Protein AF-A0A1J3HZ05-F1 (afdb_monomer)

Radius of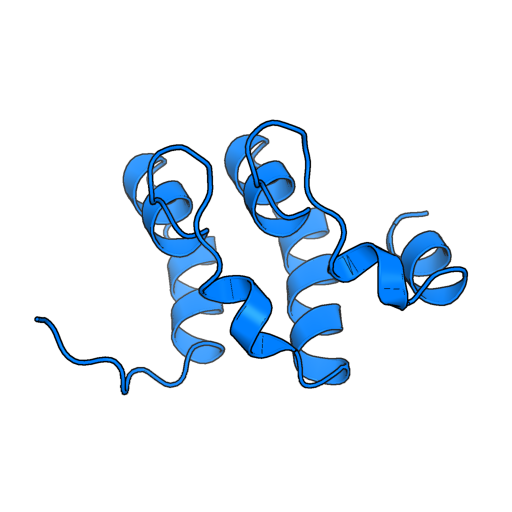 gyration: 12.39 Å; Cα contacts (8 Å, |Δi|>4): 84; chains: 1; bounding box: 26×35×29 Å

Mean predicted aligned error: 4.5 Å

Secondary structure (DSSP, 8-state):
-HHHHHHH-GGGGG---TT---HHHHHHHTT-HHHHHHHHHHHHHHT-GGGGG---TTS--HHHHHHHTT-HHHHHHHHHHS-S-----

InterPro domains:
  IPR002110 Ankyrin repeat [PF12796] (6-87)
  IPR036770 Ankyrin repeat-containing domain superfamily [G3DSA:1.25.40.20] (2-89)
  IPR036770 Ankyrin repeat-containing domain superfamily [SSF48403] (4-87)

Organism: Noccaea caerulescens (NCBI:txid107243)

Foldseek 3Di:
DLLVVCVVPVCLQCDADPQRDGQLLVCLLVVVVVSNVSSLVSCVVVVNLVQQCGATNVRDGSLNSCVVVVVVVSNVSNPVSPPPPPDDD

Nearest PDB structures (foldseek):
  4ot9-assembly1_A  TM=9.332E-01  e=1.113E-02  Homo sapiens
  6h46-assembly1_B  TM=4.657E-01  e=1.503E-02  Homo sapiens
  8ffn-assembly1_D  TM=8.254E-01  e=1.009E+00  Oryctolagus cuniculus
  6l9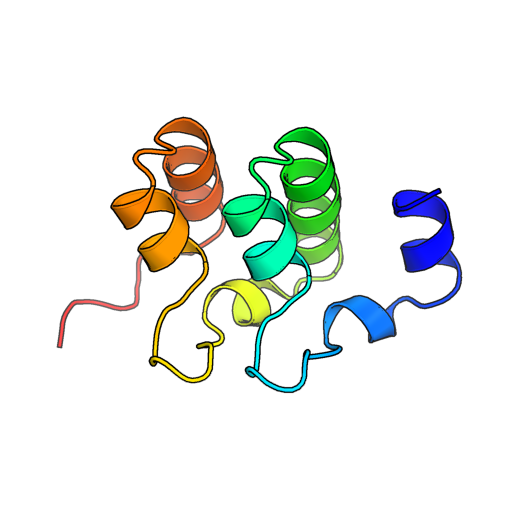3-assembly4_D  TM=7.072E-01  e=5.877E-01  Homo sapiens
  5cbo-assembly1_A  TM=4.430E-01  e=7.171E-02  synthetic construct

Sequence (89 aa):
LLSEFLLACPSSIQDLTIRCETAVHVAVKSRQFEAFKILLGWIERAKREEILNWKDEDGNTVFHIAASMNQTEVMKLLGKSVNVNAQSS

Structure (mmCIF, N/CA/C/O backbone):
data_AF-A0A1J3HZ05-F1
#
_entry.id   AF-A0A1J3HZ05-F1
#
loop_
_atom_site.group_PDB
_atom_site.id
_atom_site.type_symbol
_atom_site.label_atom_id
_atom_site.label_alt_id
_atom_site.label_comp_id
_atom_site.label_asym_id
_atom_site.label_entity_id
_atom_site.label_seq_id
_atom_site.pdbx_PDB_ins_code
_atom_site.Cartn_x
_atom_site.Cartn_y
_atom_site.Cartn_z
_atom_site.occupancy
_atom_site.B_iso_or_equiv
_atom_site.auth_seq_id
_atom_site.auth_comp_id
_atom_site.auth_asym_id
_atom_site.auth_atom_id
_atom_site.pdbx_PDB_model_num
ATOM 1 N N . LEU A 1 1 ? -0.720 -16.550 -8.173 1.00 88.12 1 LEU A N 1
ATOM 2 C CA . LEU A 1 1 ? -0.581 -15.485 -9.191 1.00 88.12 1 LEU A CA 1
ATOM 3 C C . LEU A 1 1 ? -0.052 -14.155 -8.645 1.00 88.12 1 LEU A C 1
ATOM 5 O O . LEU A 1 1 ? 1.082 -13.841 -8.958 1.00 88.12 1 LEU A O 1
ATOM 9 N N . LEU A 1 2 ? -0.785 -13.368 -7.836 1.00 93.19 2 LEU A N 1
ATOM 10 C CA . LEU A 1 2 ? -0.274 -12.053 -7.376 1.00 93.19 2 LEU A CA 1
ATOM 11 C C . LEU A 1 2 ? 1.034 -12.158 -6.567 1.00 93.19 2 LEU A C 1
ATOM 13 O O . LEU A 1 2 ? 1.978 -11.415 -6.810 1.00 93.19 2 LEU A O 1
ATOM 17 N N . SER A 1 3 ? 1.112 -13.110 -5.635 1.00 92.19 3 SER A N 1
ATOM 18 C CA . SER A 1 3 ? 2.335 -13.380 -4.867 1.00 92.19 3 SER A CA 1
ATOM 19 C C . SER A 1 3 ? 3.503 -13.825 -5.753 1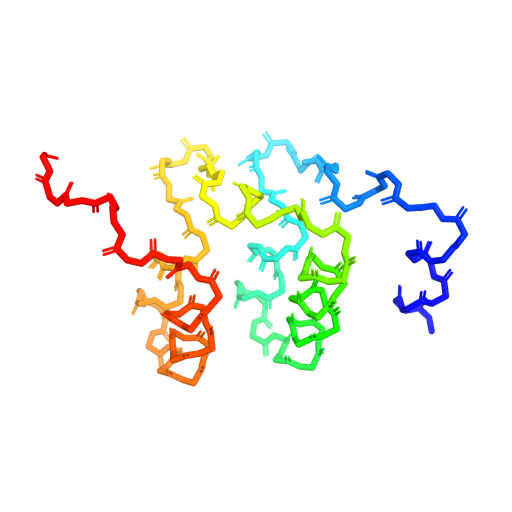.00 92.19 3 SER A C 1
ATOM 21 O O . SER A 1 3 ? 4.617 -13.350 -5.571 1.00 92.19 3 SER A O 1
ATOM 23 N N . GLU A 1 4 ? 3.246 -14.703 -6.725 1.00 94.31 4 GLU A N 1
ATOM 24 C CA . GLU A 1 4 ? 4.242 -15.178 -7.698 1.00 94.31 4 GLU A CA 1
ATOM 25 C C . GLU A 1 4 ? 4.755 -14.037 -8.581 1.00 94.31 4 GLU A C 1
ATOM 27 O O . GLU A 1 4 ? 5.955 -13.941 -8.817 1.00 94.31 4 GLU A O 1
ATOM 32 N N . PHE A 1 5 ? 3.872 -13.133 -9.012 1.00 93.88 5 PHE A N 1
ATOM 33 C CA . PHE A 1 5 ? 4.250 -11.953 -9.785 1.00 93.88 5 PHE A CA 1
ATOM 34 C C . PHE A 1 5 ? 5.188 -11.033 -8.995 1.00 93.88 5 PHE A C 1
ATOM 36 O O . PHE A 1 5 ? 6.235 -10.644 -9.506 1.00 93.88 5 PHE A O 1
ATOM 43 N N . LEU A 1 6 ? 4.870 -10.751 -7.728 1.00 93.62 6 LEU A N 1
ATOM 44 C CA . LEU A 1 6 ? 5.728 -9.936 -6.860 1.00 93.62 6 LEU A CA 1
ATOM 45 C C . LEU A 1 6 ? 7.080 -10.608 -6.574 1.00 93.62 6 LEU A C 1
ATOM 47 O O . LEU A 1 6 ? 8.079 -9.922 -6.392 1.00 93.62 6 LEU A O 1
ATOM 51 N N . LEU A 1 7 ? 7.132 -11.943 -6.544 1.00 94.19 7 LEU A N 1
ATOM 52 C CA . LEU A 1 7 ? 8.395 -12.680 -6.435 1.00 94.19 7 LEU A CA 1
ATOM 53 C C . LEU A 1 7 ? 9.227 -12.587 -7.719 1.00 94.19 7 LEU A C 1
ATOM 55 O O . LEU A 1 7 ? 10.444 -12.449 -7.638 1.00 94.19 7 LEU A O 1
ATOM 59 N N . ALA A 1 8 ? 8.583 -12.646 -8.884 1.00 97.19 8 ALA A N 1
ATOM 60 C CA . ALA A 1 8 ? 9.253 -12.516 -10.173 1.00 97.19 8 ALA A CA 1
ATOM 61 C C . ALA A 1 8 ? 9.737 -11.079 -10.442 1.00 97.19 8 ALA A C 1
ATOM 63 O O . ALA A 1 8 ? 10.793 -10.893 -11.043 1.00 97.19 8 ALA A O 1
ATOM 64 N N . CYS A 1 9 ? 8.993 -10.067 -9.983 1.00 96.12 9 CYS A N 1
ATOM 65 C CA . CYS A 1 9 ? 9.342 -8.654 -10.129 1.00 96.12 9 CYS A CA 1
ATOM 66 C C . CYS A 1 9 ? 9.084 -7.855 -8.833 1.00 96.12 9 CYS A C 1
ATOM 68 O O . CYS A 1 9 ? 8.094 -7.128 -8.733 1.00 96.12 9 CYS A O 1
ATOM 70 N N . PRO A 1 10 ? 9.992 -7.931 -7.843 1.00 94.19 10 PRO A N 1
ATOM 71 C CA . PRO A 1 10 ? 9.941 -7.167 -6.593 1.00 94.19 10 PRO A CA 1
ATOM 72 C C . PRO A 1 10 ? 9.694 -5.665 -6.734 1.00 94.19 10 PRO A C 1
ATOM 74 O O . PRO A 1 10 ? 8.978 -5.065 -5.935 1.00 94.19 10 PRO A O 1
ATOM 77 N N . SER A 1 11 ? 10.310 -5.038 -7.738 1.00 94.62 11 SER A N 1
ATOM 78 C CA . SER A 1 11 ? 10.229 -3.593 -7.952 1.00 94.62 11 SER A CA 1
ATOM 79 C C . SER A 1 11 ? 8.840 -3.134 -8.376 1.00 94.62 11 SER A C 1
ATOM 81 O O . SER A 1 11 ? 8.501 -1.989 -8.098 1.00 94.62 11 SER A O 1
ATOM 83 N N . SER A 1 12 ? 8.024 -4.023 -8.956 1.00 95.19 12 SER A N 1
ATOM 84 C CA . SER A 1 12 ? 6.678 -3.690 -9.442 1.00 95.19 12 SER A CA 1
ATOM 85 C C . SER A 1 12 ? 5.732 -3.171 -8.356 1.00 95.19 12 SER A C 1
ATOM 87 O O . SER A 1 12 ? 4.750 -2.501 -8.656 1.00 95.19 12 SER A O 1
ATOM 89 N N . ILE A 1 13 ? 6.036 -3.410 -7.074 1.00 95.81 13 ILE A N 1
ATOM 90 C CA . ILE A 1 13 ? 5.271 -2.841 -5.955 1.00 95.81 13 ILE A CA 1
ATOM 91 C C . ILE A 1 13 ? 5.309 -1.300 -5.921 1.00 95.81 13 ILE A C 1
ATOM 93 O O . ILE A 1 13 ? 4.442 -0.684 -5.304 1.00 95.81 13 ILE A O 1
ATOM 97 N N . GLN A 1 14 ? 6.308 -0.691 -6.569 1.00 96.56 14 GLN A N 1
ATOM 98 C CA . GLN A 1 14 ? 6.483 0.759 -6.702 1.00 96.56 14 GLN A CA 1
ATOM 99 C C . GLN A 1 14 ? 5.881 1.314 -8.003 1.00 96.56 14 GLN A C 1
ATOM 101 O O . GLN A 1 14 ? 5.886 2.529 -8.189 1.00 96.56 14 GLN A O 1
ATOM 106 N N . ASP A 1 15 ? 5.374 0.462 -8.899 1.00 97.75 15 ASP A N 1
ATOM 107 C CA . ASP A 1 15 ? 4.779 0.925 -10.149 1.00 97.75 15 ASP A CA 1
ATOM 108 C C . ASP A 1 15 ? 3.464 1.658 -9.873 1.00 97.75 15 ASP A C 1
ATOM 110 O O . ASP A 1 15 ? 2.659 1.268 -9.018 1.00 97.75 15 ASP A O 1
ATOM 114 N N . LEU A 1 16 ? 3.251 2.730 -10.633 1.00 98.38 16 LEU A N 1
ATOM 115 C CA . LEU A 1 16 ? 2.078 3.583 -10.533 1.00 98.38 16 LEU A CA 1
ATOM 116 C C . LEU A 1 16 ? 1.245 3.498 -11.803 1.00 98.38 16 LEU A C 1
ATOM 118 O O . LEU A 1 16 ? 1.769 3.397 -12.914 1.00 98.38 16 LEU A O 1
ATOM 122 N N . THR A 1 17 ? -0.071 3.590 -11.643 1.00 98.38 17 THR A N 1
ATOM 123 C CA . THR A 1 17 ? -0.962 3.849 -12.778 1.00 98.38 17 THR A CA 1
ATOM 124 C C . THR A 1 17 ? -0.782 5.286 -13.283 1.00 98.38 17 THR A C 1
ATOM 126 O O . THR A 1 17 ? -0.146 6.120 -12.638 1.00 98.38 17 THR A O 1
ATOM 129 N N . ILE A 1 18 ? -1.418 5.621 -14.411 1.00 98.06 18 ILE A N 1
ATOM 130 C CA . ILE A 1 18 ? -1.463 7.002 -14.927 1.00 98.06 18 ILE A CA 1
ATOM 131 C C . ILE A 1 18 ? -2.125 8.005 -13.963 1.00 98.06 18 ILE A C 1
ATOM 133 O O . ILE A 1 18 ? -1.938 9.201 -14.135 1.00 98.06 18 ILE A O 1
ATOM 137 N N . ARG A 1 19 ? -2.868 7.517 -12.958 1.00 98.19 19 ARG A N 1
ATOM 138 C CA . ARG A 1 19 ? -3.504 8.315 -11.895 1.00 98.19 19 ARG A CA 1
ATOM 139 C C . ARG A 1 19 ? -2.670 8.361 -10.611 1.00 98.19 19 ARG A C 1
ATOM 141 O O . ARG A 1 19 ? -3.199 8.613 -9.531 1.00 98.19 19 ARG A O 1
ATOM 148 N N . CYS A 1 20 ? -1.383 8.021 -10.701 1.00 98.25 20 CYS A N 1
ATOM 149 C CA . CYS A 1 20 ? -0.463 7.913 -9.566 1.00 98.25 20 CYS A CA 1
ATOM 150 C C . CYS A 1 20 ? -0.904 6.897 -8.490 1.00 98.25 20 CYS A C 1
ATOM 152 O O . CYS A 1 20 ? -0.504 6.990 -7.333 1.00 98.25 20 CYS A O 1
ATOM 154 N N . GLU A 1 21 ? -1.723 5.904 -8.848 1.00 98.62 21 GLU A N 1
ATOM 155 C CA . GLU A 1 21 ? -2.204 4.901 -7.895 1.00 98.62 21 GLU A CA 1
ATOM 156 C C . GLU A 1 21 ? -1.197 3.763 -7.745 1.00 98.62 21 GLU A C 1
ATOM 158 O O . GLU A 1 21 ? -0.778 3.165 -8.737 1.00 98.62 21 GLU A O 1
ATOM 163 N N . THR A 1 22 ? -0.882 3.389 -6.505 1.00 98.56 22 THR A N 1
ATOM 164 C CA . THR A 1 22 ? -0.165 2.133 -6.231 1.00 98.56 22 THR A CA 1
ATOM 165 C C . THR A 1 22 ? -1.101 0.934 -6.386 1.00 98.56 22 THR A C 1
ATOM 167 O O . THR A 1 22 ? -2.327 1.059 -6.286 1.00 98.56 22 THR A O 1
ATOM 170 N N . ALA A 1 23 ? -0.540 -0.272 -6.506 1.00 98.25 23 ALA A N 1
ATOM 171 C CA . ALA A 1 23 ? -1.327 -1.509 -6.485 1.00 98.25 23 ALA A CA 1
ATOM 172 C C . ALA A 1 23 ? -2.235 -1.628 -5.238 1.00 98.25 23 ALA A C 1
ATOM 174 O O . ALA A 1 23 ? -3.316 -2.216 -5.310 1.00 98.25 23 ALA A O 1
ATOM 175 N N . VAL A 1 24 ? -1.838 -1.032 -4.104 1.00 98.38 24 VAL A N 1
ATOM 176 C CA . VAL A 1 24 ? -2.643 -1.022 -2.871 1.00 98.38 24 VAL A CA 1
ATOM 177 C C . VAL A 1 24 ? -3.875 -0.122 -3.013 1.00 98.38 24 VAL A C 1
ATOM 179 O O . VAL A 1 24 ? -4.966 -0.535 -2.620 1.00 98.38 24 VAL A O 1
ATOM 182 N N . HIS A 1 25 ? -3.739 1.061 -3.631 1.00 98.69 25 HIS A N 1
ATOM 183 C CA . HIS A 1 25 ? -4.880 1.933 -3.950 1.00 98.69 25 HIS A CA 1
ATOM 184 C C . HIS A 1 25 ? -5.897 1.176 -4.813 1.00 98.69 25 HIS A C 1
ATOM 186 O O . HIS A 1 25 ? -7.084 1.140 -4.485 1.00 98.69 25 HIS A O 1
ATOM 192 N N . VAL A 1 26 ? -5.420 0.502 -5.867 1.00 98.56 26 VAL A N 1
ATOM 193 C CA . VAL A 1 26 ? -6.261 -0.277 -6.791 1.00 98.56 26 VAL A CA 1
ATOM 194 C C . VAL A 1 26 ? -6.982 -1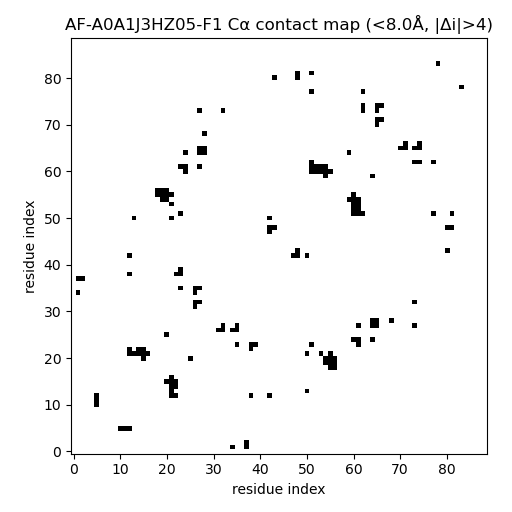.417 -6.070 1.00 98.56 26 VAL A C 1
ATOM 196 O O . VAL A 1 26 ? -8.187 -1.596 -6.265 1.00 98.56 26 VAL A O 1
ATOM 199 N N . ALA A 1 27 ? -6.290 -2.167 -5.207 1.00 98.56 27 ALA A N 1
ATOM 200 C CA . ALA A 1 27 ? -6.897 -3.256 -4.442 1.00 98.56 27 ALA A CA 1
ATOM 201 C C . ALA A 1 27 ? -8.021 -2.757 -3.518 1.00 98.56 27 ALA A C 1
ATOM 203 O O . ALA A 1 27 ? -9.100 -3.355 -3.487 1.00 98.56 27 ALA A O 1
ATOM 204 N N . VAL A 1 28 ? -7.808 -1.636 -2.818 1.00 98.62 28 VAL A N 1
ATOM 205 C CA . VAL A 1 28 ? -8.816 -1.039 -1.928 1.00 98.62 28 VAL A CA 1
ATOM 206 C C . VAL A 1 28 ? -9.989 -0.460 -2.724 1.00 98.62 28 VAL A C 1
ATOM 208 O O . VAL A 1 28 ? -11.134 -0.790 -2.406 1.00 98.62 28 VAL A O 1
ATOM 211 N N . LYS A 1 29 ? -9.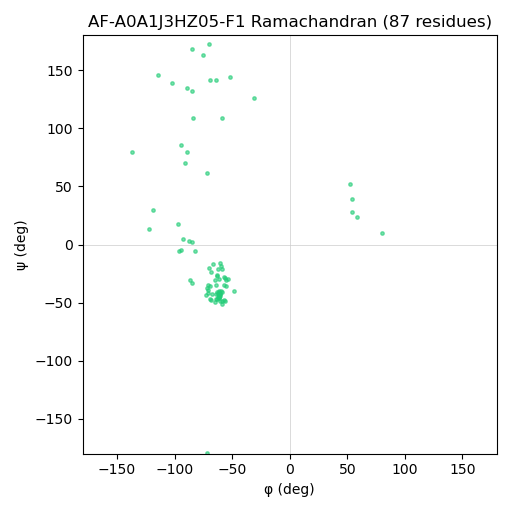742 0.311 -3.796 1.00 98.38 29 LYS A N 1
ATOM 212 C CA . LYS A 1 29 ? -10.795 0.835 -4.696 1.00 98.38 29 LYS A CA 1
ATOM 213 C C . LYS A 1 29 ? -11.640 -0.291 -5.302 1.00 98.38 29 LYS A C 1
ATOM 215 O O . LYS A 1 29 ? -12.851 -0.151 -5.443 1.00 98.38 29 LYS A O 1
ATOM 220 N N . SER A 1 30 ? -11.026 -1.440 -5.578 1.00 98.12 30 SER A N 1
ATOM 221 C CA . SER A 1 30 ? -11.706 -2.621 -6.129 1.00 98.12 30 SER A CA 1
ATOM 222 C C . SER A 1 30 ? -12.360 -3.519 -5.070 1.00 98.12 30 SER A C 1
ATOM 224 O O . SER A 1 30 ? -12.891 -4.570 -5.419 1.00 98.12 30 SER A O 1
ATOM 226 N N . ARG A 1 31 ? -12.313 -3.151 -3.778 1.00 97.88 31 ARG A N 1
ATOM 227 C CA . ARG A 1 31 ? -12.784 -3.964 -2.634 1.00 97.88 31 ARG A CA 1
ATOM 228 C C . ARG A 1 31 ? -12.169 -5.375 -2.575 1.00 97.88 31 ARG A C 1
ATOM 230 O O . ARG A 1 31 ? -12.764 -6.295 -2.018 1.00 97.88 31 ARG A O 1
ATOM 237 N N . GLN A 1 32 ? -10.959 -5.547 -3.106 1.00 98.31 32 GLN A N 1
ATOM 238 C CA . GLN A 1 32 ? -10.254 -6.829 -3.139 1.00 98.31 32 GLN A CA 1
ATOM 239 C C . GLN A 1 32 ? -9.404 -7.021 -1.881 1.00 98.31 32 GLN A C 1
ATOM 241 O O . GLN A 1 32 ? -8.186 -6.833 -1.887 1.00 98.31 32 GLN A O 1
ATOM 246 N N . PHE A 1 33 ? -10.057 -7.411 -0.786 1.00 97.75 33 PHE A N 1
ATOM 247 C CA . PHE A 1 33 ? -9.434 -7.483 0.539 1.00 97.75 33 PHE A CA 1
ATOM 248 C C . PHE A 1 33 ? -8.251 -8.464 0.629 1.00 97.75 33 PHE A C 1
ATOM 250 O O . PHE A 1 33 ? -7.225 -8.139 1.224 1.00 97.75 33 PHE A O 1
ATOM 257 N N . GLU A 1 34 ? -8.338 -9.641 0.002 1.00 98.06 34 GLU A N 1
ATOM 258 C CA . GLU A 1 34 ? -7.217 -10.595 0.019 1.00 98.06 34 GLU A CA 1
ATOM 259 C C . GLU A 1 34 ? -6.021 -10.105 -0.808 1.00 98.06 34 GLU A C 1
ATOM 261 O O . GLU A 1 34 ? -4.875 -10.268 -0.390 1.00 98.06 34 GLU A O 1
ATOM 266 N N . ALA A 1 35 ? -6.261 -9.424 -1.935 1.00 98.25 35 ALA A N 1
ATOM 267 C CA . ALA A 1 35 ? -5.185 -8.789 -2.697 1.00 98.25 35 ALA A CA 1
ATOM 268 C C . ALA A 1 35 ? -4.509 -7.681 -1.874 1.00 98.25 35 ALA A C 1
ATOM 270 O O . ALA A 1 35 ? -3.281 -7.618 -1.823 1.00 98.25 35 ALA A O 1
ATOM 271 N N . PHE A 1 36 ? -5.300 -6.867 -1.168 1.00 98.50 36 PHE A N 1
ATOM 272 C CA . PHE A 1 36 ? -4.795 -5.866 -0.231 1.00 98.50 36 PHE A CA 1
ATOM 273 C C . PHE A 1 36 ? -3.887 -6.489 0.840 1.00 98.50 36 PHE A C 1
ATOM 275 O O . PHE A 1 36 ? -2.770 -6.015 1.027 1.00 98.50 36 PHE A O 1
ATOM 282 N N . LYS A 1 37 ? -4.308 -7.579 1.496 1.00 98.06 37 LYS A N 1
ATOM 283 C CA . LYS A 1 37 ? -3.491 -8.261 2.516 1.00 98.06 37 LYS A CA 1
ATOM 284 C C . LYS A 1 37 ? -2.175 -8.798 1.957 1.00 98.06 37 LYS A C 1
ATOM 286 O O . LYS A 1 37 ? -1.142 -8.668 2.611 1.00 98.06 37 LYS A O 1
ATOM 291 N N . ILE A 1 38 ? -2.201 -9.386 0.758 1.00 97.94 38 ILE A N 1
ATOM 292 C CA . ILE A 1 38 ? -0.986 -9.874 0.089 1.00 97.94 38 ILE A CA 1
ATOM 293 C C . ILE A 1 38 ? -0.016 -8.716 -0.148 1.00 97.94 38 ILE A C 1
ATOM 295 O O . ILE A 1 38 ? 1.160 -8.841 0.193 1.00 97.94 38 ILE A O 1
ATOM 299 N N . LEU A 1 39 ? -0.506 -7.602 -0.698 1.00 98.38 39 LEU A N 1
ATOM 300 C CA . LEU A 1 39 ? 0.299 -6.415 -0.990 1.00 98.38 39 LEU A CA 1
ATOM 301 C C . LEU A 1 39 ? 0.854 -5.777 0.288 1.00 98.38 39 LEU A C 1
ATOM 303 O O . LEU A 1 39 ? 2.053 -5.517 0.353 1.00 98.38 39 LEU A O 1
ATOM 307 N N . LEU A 1 40 ? 0.020 -5.592 1.317 1.00 97.56 40 LEU A N 1
ATOM 308 C CA . LEU A 1 40 ? 0.427 -5.025 2.604 1.00 97.56 40 LEU A CA 1
ATOM 309 C C . LEU A 1 40 ? 1.534 -5.858 3.253 1.00 97.56 40 LEU A C 1
ATOM 311 O O . LEU A 1 40 ? 2.596 -5.331 3.570 1.00 97.56 40 LEU A O 1
ATOM 315 N N . GLY A 1 41 ? 1.339 -7.174 3.362 1.00 96.12 41 GLY A N 1
ATOM 316 C CA . GLY A 1 41 ? 2.363 -8.047 3.931 1.00 96.12 41 GLY A CA 1
ATOM 317 C C . GLY A 1 41 ? 3.648 -8.073 3.098 1.00 96.12 41 GLY A C 1
ATOM 318 O O . GLY A 1 41 ? 4.722 -8.355 3.623 1.00 96.12 41 GLY A O 1
ATOM 319 N N . TRP A 1 42 ? 3.568 -7.809 1.790 1.00 96.25 42 TRP A N 1
ATOM 320 C CA . TRP A 1 42 ? 4.748 -7.689 0.935 1.00 96.25 42 TRP A CA 1
ATOM 321 C C . TRP A 1 42 ? 5.511 -6.391 1.199 1.00 96.25 42 TRP A C 1
ATOM 323 O O . TRP A 1 42 ? 6.731 -6.433 1.339 1.00 96.25 42 TRP A O 1
ATOM 333 N N . ILE A 1 43 ? 4.792 -5.279 1.348 1.00 96.06 43 ILE A N 1
ATOM 334 C CA . ILE 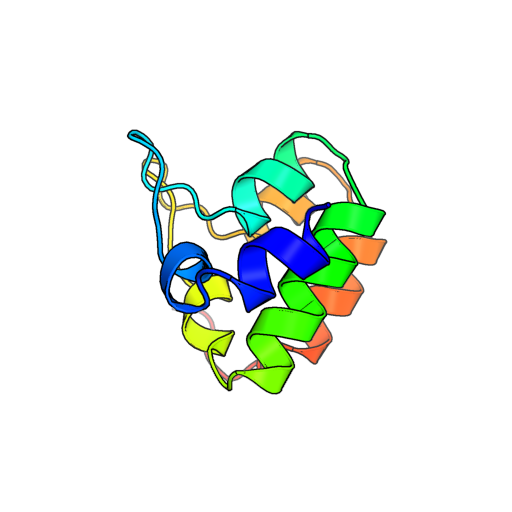A 1 43 ? 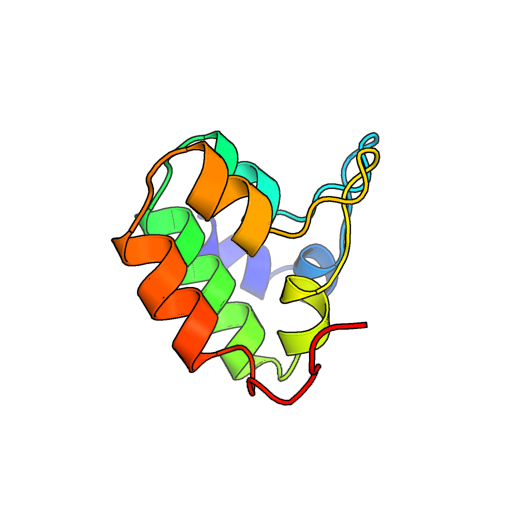5.333 -3.968 1.724 1.00 96.06 43 ILE A CA 1
ATOM 335 C C . ILE A 1 43 ? 6.054 -4.029 3.076 1.00 96.06 43 ILE A C 1
ATOM 337 O O . ILE A 1 43 ? 7.205 -3.609 3.160 1.00 96.06 43 ILE A O 1
ATOM 341 N N . GLU A 1 44 ? 5.426 -4.617 4.096 1.00 94.62 44 GLU A N 1
ATOM 342 C CA . GLU A 1 44 ? 6.013 -4.770 5.438 1.00 94.62 44 GLU A CA 1
ATOM 343 C C . GLU A 1 44 ? 7.289 -5.626 5.402 1.00 94.62 44 GLU A C 1
ATOM 345 O O . GLU A 1 44 ? 8.327 -5.265 5.954 1.00 94.62 44 GLU A O 1
ATOM 350 N N . ARG A 1 45 ? 7.261 -6.758 4.683 1.00 93.12 45 ARG A N 1
ATOM 351 C CA . ARG A 1 45 ? 8.447 -7.619 4.523 1.00 93.12 45 ARG A CA 1
ATOM 352 C C . ARG A 1 45 ? 9.582 -6.925 3.772 1.00 93.12 45 ARG A C 1
ATOM 354 O O . ARG A 1 45 ? 10.747 -7.180 4.069 1.00 93.12 45 ARG A O 1
ATOM 361 N N . ALA A 1 46 ? 9.250 -6.078 2.802 1.00 92.31 46 ALA A N 1
ATOM 362 C CA . ALA A 1 46 ? 10.218 -5.324 2.016 1.00 92.31 46 ALA A CA 1
ATOM 363 C C . ALA A 1 46 ? 10.706 -4.041 2.713 1.00 92.31 46 ALA A C 1
ATOM 365 O O . ALA A 1 46 ? 11.618 -3.403 2.181 1.00 92.31 46 ALA A O 1
ATOM 366 N N . LYS A 1 47 ? 10.135 -3.678 3.875 1.00 92.88 47 LYS A N 1
ATOM 367 C CA . LYS A 1 47 ? 10.373 -2.405 4.579 1.00 92.88 47 LYS A CA 1
ATOM 368 C C . LYS A 1 47 ? 10.166 -1.202 3.655 1.00 92.88 47 LYS A C 1
ATOM 370 O O . LYS A 1 47 ? 11.081 -0.410 3.431 1.00 92.88 47 LYS A O 1
ATOM 375 N N . ARG A 1 48 ? 9.004 -1.190 2.999 1.00 94.31 48 ARG A N 1
ATOM 376 C CA . ARG A 1 48 ? 8.590 -0.210 1.982 1.00 94.31 48 ARG A CA 1
ATOM 377 C C . ARG A 1 48 ? 7.330 0.554 2.401 1.00 94.31 48 ARG A C 1
ATOM 379 O O . ARG A 1 48 ? 6.495 0.903 1.565 1.00 94.31 48 ARG A O 1
ATOM 386 N N . GLU A 1 49 ? 7.120 0.734 3.701 1.00 94.75 49 GLU A N 1
ATOM 387 C CA . GLU A 1 49 ? 5.910 1.327 4.277 1.00 94.75 49 GLU A CA 1
ATOM 388 C C . GLU A 1 49 ? 5.646 2.753 3.768 1.00 94.75 49 GLU A C 1
ATOM 390 O O . GLU A 1 49 ? 4.497 3.198 3.767 1.00 94.75 49 GLU A O 1
ATOM 395 N N . GLU A 1 50 ? 6.661 3.453 3.254 1.00 95.25 50 GLU A N 1
ATOM 396 C CA . GLU A 1 50 ? 6.512 4.748 2.592 1.00 95.25 50 GLU A CA 1
ATOM 397 C C . GLU A 1 50 ? 5.522 4.717 1.419 1.00 95.25 50 GLU A C 1
ATOM 399 O O . GLU A 1 50 ? 4.842 5.716 1.185 1.00 95.25 50 GLU A O 1
ATOM 404 N N . ILE A 1 51 ? 5.362 3.571 0.743 1.00 97.31 51 ILE A N 1
ATOM 405 C CA . ILE A 1 51 ? 4.407 3.380 -0.362 1.00 97.31 51 ILE A CA 1
ATOM 406 C C . ILE A 1 51 ? 2.959 3.590 0.111 1.00 97.31 51 ILE A C 1
ATOM 408 O O . ILE A 1 51 ? 2.113 4.047 -0.659 1.00 97.31 51 ILE A O 1
ATOM 412 N N . LEU A 1 52 ? 2.651 3.303 1.383 1.00 97.44 52 LEU A N 1
ATOM 413 C CA . LEU A 1 52 ? 1.312 3.513 1.952 1.00 97.44 52 LEU A CA 1
ATOM 414 C C . LEU A 1 52 ? 0.971 5.004 2.118 1.00 97.44 52 LEU A C 1
ATOM 416 O O . LEU A 1 52 ? -0.207 5.355 2.201 1.00 97.44 52 LEU A O 1
ATOM 420 N N . ASN A 1 53 ? 1.986 5.873 2.141 1.00 96.81 53 ASN A N 1
ATOM 421 C CA . ASN A 1 53 ? 1.838 7.325 2.250 1.00 96.81 53 ASN A CA 1
ATOM 422 C C . ASN A 1 53 ? 1.882 8.039 0.894 1.00 96.81 53 ASN A C 1
ATOM 424 O O . ASN A 1 53 ? 1.681 9.254 0.841 1.00 96.81 53 ASN A O 1
ATOM 428 N N . TRP A 1 54 ? 2.150 7.315 -0.195 1.00 98.00 54 TRP A N 1
ATOM 429 C CA . TRP A 1 54 ? 2.082 7.887 -1.533 1.00 98.00 54 TRP A CA 1
ATOM 430 C C . TRP A 1 54 ? 0.648 8.301 -1.848 1.00 98.00 54 TRP A C 1
ATOM 432 O O . TRP A 1 54 ? -0.309 7.634 -1.447 1.00 98.00 54 TRP A O 1
ATOM 442 N N . LYS A 1 55 ? 0.527 9.435 -2.532 1.00 98.25 55 LYS A N 1
ATOM 443 C CA . LYS A 1 55 ? -0.749 10.044 -2.888 1.00 98.25 55 LYS A CA 1
ATOM 444 C C . LYS A 1 55 ? -1.059 9.764 -4.353 1.00 98.25 55 LYS A C 1
ATOM 446 O O . LYS A 1 55 ? -0.158 9.855 -5.187 1.00 98.25 55 LYS A O 1
ATOM 451 N N . ASP A 1 56 ? -2.317 9.455 -4.639 1.00 98.50 56 ASP A N 1
ATOM 452 C CA . ASP A 1 56 ? -2.833 9.438 -6.005 1.00 98.50 56 ASP A CA 1
ATOM 453 C C . ASP A 1 56 ? -2.974 10.864 -6.573 1.00 98.50 56 ASP A C 1
ATOM 455 O O . ASP A 1 56 ? -2.617 11.853 -5.923 1.00 98.50 56 ASP A O 1
ATOM 459 N N . GLU A 1 57 ? -3.454 10.976 -7.813 1.00 98.31 57 GLU A N 1
ATOM 460 C CA . GLU A 1 57 ? -3.627 12.259 -8.512 1.00 98.31 57 GLU A CA 1
ATOM 461 C C . GLU A 1 57 ? -4.526 13.259 -7.766 1.00 98.31 57 GLU A C 1
ATOM 463 O O . GLU A 1 57 ? -4.315 14.467 -7.870 1.00 98.31 57 GLU A O 1
ATOM 468 N N . ASP A 1 58 ? -5.465 12.762 -6.957 1.00 97.81 58 ASP A N 1
ATOM 469 C CA . ASP A 1 58 ? -6.385 13.567 -6.150 1.00 97.81 58 ASP A CA 1
ATOM 470 C C . ASP A 1 58 ? -5.790 13.934 -4.777 1.00 97.81 58 ASP A C 1
ATOM 472 O O . ASP A 1 58 ? -6.452 14.543 -3.932 1.00 97.81 58 ASP A O 1
ATOM 476 N N . GLY A 1 59 ? -4.541 13.547 -4.512 1.00 97.88 59 GLY A N 1
ATOM 477 C CA . GLY A 1 59 ? -3.877 13.775 -3.234 1.00 97.88 59 GLY A CA 1
ATOM 478 C C . GLY A 1 59 ? -4.264 12.774 -2.140 1.00 97.88 59 GLY A C 1
ATOM 479 O O . GLY A 1 59 ? -3.892 12.986 -0.980 1.00 97.88 59 GLY A O 1
ATOM 480 N N . ASN A 1 60 ? -4.975 11.689 -2.469 1.00 98.31 60 ASN A N 1
ATOM 481 C CA . ASN A 1 60 ? -5.438 10.699 -1.501 1.00 98.31 60 ASN A CA 1
ATOM 482 C C . ASN A 1 60 ? -4.406 9.591 -1.302 1.00 98.31 60 ASN A C 1
ATOM 484 O O . ASN A 1 60 ? -3.895 9.019 -2.258 1.00 98.31 60 ASN A O 1
ATOM 488 N N . THR A 1 61 ? -4.155 9.228 -0.045 1.00 98.44 61 THR A N 1
ATOM 489 C CA . THR A 1 61 ? -3.450 7.975 0.276 1.00 98.44 61 THR A CA 1
ATOM 490 C C . THR A 1 61 ? -4.427 6.801 0.320 1.00 98.44 61 THR A C 1
ATOM 492 O O . THR A 1 61 ? -5.647 6.980 0.427 1.00 98.44 61 THR A O 1
ATOM 495 N N . VAL A 1 62 ? -3.902 5.575 0.366 1.00 98.31 62 VAL A N 1
ATOM 496 C CA . VAL A 1 62 ? -4.721 4.365 0.536 1.00 98.31 62 VAL A CA 1
ATOM 497 C C . VAL A 1 62 ? -5.608 4.411 1.792 1.00 98.31 62 VAL A C 1
ATOM 499 O O . VAL A 1 62 ? -6.722 3.883 1.780 1.00 98.31 62 VAL A O 1
ATOM 502 N N . PHE A 1 63 ? -5.169 5.093 2.856 1.00 98.00 63 PHE A N 1
ATOM 503 C CA . PHE A 1 63 ? -5.975 5.280 4.064 1.00 98.00 63 PHE A CA 1
ATOM 504 C C . PHE A 1 63 ? -7.197 6.176 3.812 1.00 98.00 63 PHE A C 1
ATOM 506 O O . PHE A 1 63 ? -8.299 5.832 4.240 1.00 98.00 63 PHE A O 1
ATOM 513 N N . HIS A 1 64 ? -7.031 7.277 3.070 1.00 97.88 64 HIS A N 1
ATOM 514 C CA . HIS A 1 64 ? -8.133 8.175 2.700 1.00 97.88 64 HIS A CA 1
ATOM 515 C C . HIS A 1 64 ? -9.195 7.441 1.872 1.00 97.88 64 HIS A C 1
ATOM 517 O O . HIS A 1 64 ? -10.389 7.560 2.146 1.00 97.88 64 HIS A O 1
ATOM 523 N N . ILE A 1 65 ? -8.765 6.612 0.914 1.00 98.25 65 ILE A N 1
ATOM 524 C CA . ILE A 1 65 ? -9.667 5.774 0.108 1.00 98.25 65 ILE A CA 1
ATOM 525 C C . ILE A 1 65 ? -10.410 4.766 0.989 1.00 98.25 65 ILE A C 1
ATOM 527 O O . ILE A 1 65 ? -11.623 4.604 0.869 1.00 98.25 65 ILE A O 1
ATOM 531 N N . ALA A 1 66 ? -9.704 4.068 1.882 1.00 98.38 66 ALA A N 1
ATOM 532 C CA . ALA A 1 66 ? -10.338 3.097 2.770 1.00 98.38 66 ALA A CA 1
ATOM 533 C C . ALA A 1 66 ? -11.415 3.756 3.650 1.00 98.38 66 ALA A C 1
ATOM 535 O O . ALA A 1 66 ? -12.498 3.188 3.813 1.00 98.38 66 ALA A O 1
ATOM 536 N N . ALA A 1 67 ? -11.142 4.965 4.152 1.00 97.94 67 ALA A N 1
ATOM 537 C CA . ALA A 1 67 ? -12.087 5.758 4.929 1.00 97.94 67 ALA A CA 1
ATOM 538 C C . ALA A 1 67 ? -13.308 6.188 4.103 1.00 97.94 67 ALA A C 1
ATOM 540 O O . ALA A 1 67 ? -14.436 5.936 4.522 1.00 97.94 67 ALA A O 1
ATOM 541 N N . SER A 1 68 ? -13.113 6.755 2.907 1.00 98.12 68 SER A N 1
ATOM 542 C CA . SER A 1 68 ? -14.225 7.208 2.053 1.00 98.12 68 SER A CA 1
ATOM 543 C C . SER A 1 68 ? -15.134 6.063 1.592 1.00 98.12 68 SER A C 1
ATOM 545 O O . SER A 1 68 ? -16.328 6.256 1.369 1.00 98.12 68 SER A O 1
ATOM 547 N N . MET A 1 69 ? -14.594 4.845 1.500 1.00 97.75 69 MET A N 1
ATOM 548 C CA . MET A 1 69 ? -15.332 3.641 1.115 1.00 97.75 69 MET A CA 1
ATOM 549 C C . MET A 1 69 ? -15.907 2.841 2.295 1.00 97.75 69 MET A C 1
ATOM 551 O O . MET A 1 69 ? -16.465 1.756 2.062 1.00 97.75 69 MET A O 1
ATOM 555 N N . ASN A 1 70 ? -15.769 3.343 3.530 1.00 97.88 70 ASN A N 1
ATOM 556 C CA . ASN A 1 70 ? -16.167 2.687 4.781 1.00 97.88 70 ASN A CA 1
ATOM 557 C C . ASN A 1 70 ? -15.562 1.279 4.961 1.00 97.88 70 ASN A C 1
ATOM 559 O O . ASN A 1 70 ? -16.224 0.350 5.425 1.00 97.88 70 ASN A O 1
ATOM 563 N N . GLN A 1 71 ? -14.299 1.087 4.570 1.00 98.25 71 GLN A N 1
ATOM 564 C CA . GLN A 1 71 ? -13.579 -0.182 4.720 1.00 98.25 71 GLN A CA 1
ATOM 565 C C . GLN A 1 71 ? -12.820 -0.231 6.053 1.00 98.25 71 GLN A C 1
ATOM 567 O O . GLN A 1 71 ? -11.589 -0.204 6.096 1.00 98.25 71 GLN A O 1
ATOM 572 N N . THR A 1 72 ? -13.559 -0.330 7.159 1.00 97.38 72 THR A N 1
ATOM 573 C CA . THR A 1 72 ? -13.015 -0.251 8.528 1.00 97.38 72 THR A CA 1
ATOM 574 C C . THR A 1 72 ? -11.899 -1.264 8.802 1.00 97.38 72 THR A C 1
ATOM 576 O O . THR A 1 72 ? -10.944 -0.954 9.508 1.00 97.38 72 THR A O 1
ATOM 579 N N . GLU A 1 73 ? -11.980 -2.471 8.237 1.00 97.31 73 GLU A N 1
ATOM 580 C CA . GLU A 1 73 ? -10.955 -3.500 8.455 1.00 97.31 73 GLU A CA 1
ATOM 581 C C . GLU A 1 73 ? -9.634 -3.176 7.738 1.00 97.31 73 GLU A C 1
ATOM 583 O O . GLU A 1 73 ? -8.559 -3.352 8.307 1.00 97.31 73 GLU A O 1
ATOM 588 N N . VAL A 1 74 ? -9.707 -2.604 6.531 1.00 98.00 74 VAL A N 1
ATOM 589 C CA . VAL A 1 74 ? -8.533 -2.090 5.808 1.00 98.00 74 VAL A CA 1
ATOM 590 C C . VAL A 1 74 ? -7.882 -0.958 6.603 1.00 98.00 74 VAL A C 1
ATOM 592 O O . VAL A 1 74 ? -6.669 -0.968 6.796 1.00 98.00 74 VAL A O 1
ATOM 595 N N . MET A 1 75 ? -8.678 -0.025 7.137 1.00 97.44 75 MET A N 1
ATOM 596 C CA . MET A 1 75 ? -8.164 1.077 7.962 1.00 97.44 75 MET A CA 1
ATOM 597 C C . MET A 1 75 ? -7.445 0.582 9.218 1.00 97.44 75 MET A C 1
ATOM 599 O O . MET A 1 75 ? -6.377 1.090 9.549 1.00 97.44 75 MET A O 1
ATOM 603 N N . LYS A 1 76 ? -7.997 -0.421 9.914 1.00 96.31 76 LYS A N 1
ATOM 604 C CA . LYS A 1 76 ? -7.352 -1.011 11.098 1.00 96.31 76 LYS A CA 1
ATOM 605 C C . LYS A 1 76 ? -6.003 -1.640 10.768 1.00 96.31 76 LYS A C 1
ATOM 607 O O . LYS A 1 76 ? -5.085 -1.533 11.575 1.00 96.31 76 LYS A O 1
ATOM 612 N N . LEU A 1 77 ? -5.892 -2.320 9.627 1.00 96.44 77 LEU A N 1
ATOM 613 C CA . LEU A 1 77 ? -4.634 -2.927 9.192 1.00 96.44 77 LEU A CA 1
ATOM 614 C C . LEU A 1 77 ? -3.613 -1.849 8.821 1.00 96.44 77 LEU A C 1
ATOM 616 O O . LEU A 1 77 ? -2.510 -1.858 9.354 1.00 96.44 77 LEU A O 1
ATOM 620 N N . LEU A 1 78 ? -4.014 -0.856 8.026 1.00 95.25 78 LEU A N 1
ATOM 621 C CA . LEU A 1 78 ? -3.155 0.278 7.675 1.00 95.25 78 LEU A CA 1
ATOM 622 C C . LEU A 1 78 ? -2.678 1.061 8.904 1.00 95.25 78 LEU A C 1
ATOM 624 O O . LEU A 1 78 ? -1.511 1.425 8.971 1.00 95.25 78 LEU A O 1
ATOM 628 N N . GLY A 1 79 ? -3.545 1.288 9.893 1.00 89.00 79 GLY A N 1
ATOM 629 C CA . GLY A 1 79 ? -3.191 2.005 11.122 1.00 89.00 79 GLY A CA 1
ATOM 630 C C . GLY A 1 79 ? -2.190 1.272 12.021 1.00 89.00 79 GLY A C 1
ATOM 631 O O . GLY A 1 79 ? -1.597 1.897 12.892 1.00 89.00 79 GLY A O 1
ATOM 632 N N . LYS A 1 80 ? -1.988 -0.039 11.828 1.00 82.56 80 LYS A N 1
ATOM 633 C CA . LYS A 1 80 ? -0.924 -0.801 12.504 1.00 82.56 80 LYS A CA 1
ATOM 634 C C . LYS A 1 80 ? 0.410 -0.706 11.766 1.00 82.56 80 LYS A C 1
ATOM 636 O O . LYS A 1 80 ? 1.451 -0.735 12.413 1.00 82.56 80 LYS A O 1
ATOM 641 N N . SER A 1 81 ? 0.370 -0.618 10.437 1.00 71.25 81 SER A N 1
ATOM 642 C CA . SER A 1 81 ? 1.559 -0.594 9.576 1.00 71.25 81 SER A CA 1
ATOM 643 C C . SER A 1 81 ? 2.122 0.820 9.392 1.00 71.25 81 SER A C 1
ATOM 645 O O . SER A 1 81 ? 3.327 0.998 9.245 1.00 71.25 81 SER A O 1
ATOM 647 N N . VAL A 1 82 ? 1.270 1.848 9.435 1.00 62.72 82 VAL A N 1
ATOM 648 C CA . VAL A 1 82 ? 1.693 3.251 9.455 1.00 62.72 82 VAL A CA 1
ATOM 649 C C . VAL A 1 82 ? 2.003 3.622 10.900 1.00 62.72 82 VAL A C 1
ATOM 651 O O . VAL A 1 82 ? 1.104 3.744 11.726 1.00 62.72 82 VAL A O 1
ATOM 654 N N . ASN A 1 83 ? 3.284 3.811 11.214 1.00 53.34 83 ASN A N 1
ATOM 655 C CA . ASN A 1 83 ? 3.699 4.394 12.486 1.00 53.34 83 ASN A CA 1
ATOM 656 C C . ASN A 1 83 ? 3.057 5.790 12.569 1.00 53.34 83 ASN A C 1
ATOM 658 O O . ASN A 1 83 ? 3.403 6.668 11.777 1.00 53.34 83 ASN A O 1
ATOM 662 N N . VAL A 1 84 ? 2.064 5.966 13.443 1.00 48.12 84 VAL A N 1
ATOM 663 C CA . VAL A 1 84 ? 1.192 7.151 13.532 1.00 48.12 84 VAL A CA 1
ATOM 664 C C . VAL A 1 84 ? 1.967 8.349 14.104 1.00 48.12 84 VAL A C 1
ATOM 666 O O . VAL A 1 84 ? 1.652 8.856 15.170 1.00 48.12 84 VAL A O 1
ATOM 669 N N . ASN A 1 85 ? 3.017 8.786 13.409 1.00 40.28 85 ASN A N 1
ATOM 670 C CA . ASN A 1 85 ? 3.884 9.905 13.782 1.00 40.28 85 ASN A CA 1
ATOM 671 C C . ASN A 1 85 ? 3.942 11.002 12.705 1.00 40.28 85 ASN A C 1
ATOM 673 O O . ASN A 1 85 ? 4.775 11.898 12.795 1.00 40.28 85 ASN A O 1
ATOM 677 N N . ALA A 1 86 ? 3.048 10.990 11.716 1.00 41.88 86 ALA A N 1
ATOM 678 C CA . ALA A 1 86 ? 2.744 12.198 10.956 1.00 41.88 86 ALA A CA 1
ATOM 679 C C . ALA A 1 86 ? 1.517 12.844 11.603 1.00 41.88 86 ALA A C 1
ATOM 681 O O . ALA A 1 86 ? 0.375 12.541 11.260 1.00 41.88 86 ALA A O 1
ATOM 682 N N . GLN A 1 87 ? 1.781 13.655 12.629 1.00 41.44 87 GLN A N 1
ATOM 683 C CA . GLN A 1 87 ? 0.793 14.545 13.219 1.00 41.44 87 GLN A CA 1
ATOM 684 C C . GLN A 1 87 ? 0.147 15.395 12.126 1.00 41.44 87 GLN A C 1
ATOM 686 O O . GLN A 1 87 ? 0.802 15.823 11.177 1.00 41.44 8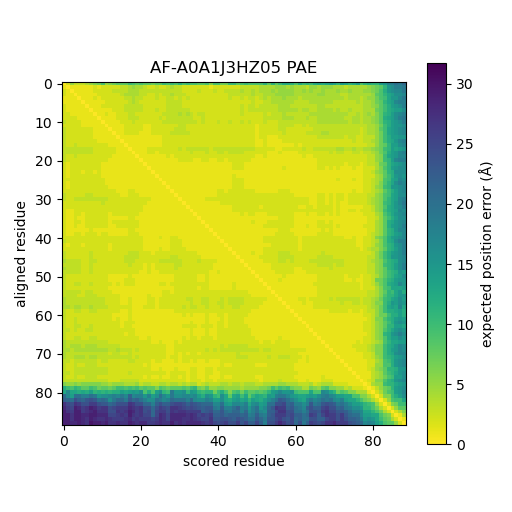7 GLN A O 1
ATOM 691 N N . SER A 1 88 ? -1.141 15.639 12.322 1.00 40.69 88 SER A N 1
ATOM 692 C CA . SER A 1 88 ? -1.914 16.718 11.732 1.00 40.69 88 SER A CA 1
ATOM 693 C C . SER A 1 88 ? -1.057 17.962 11.475 1.00 40.69 88 SER A C 1
ATOM 695 O O . SER A 1 88 ? -0.415 18.489 12.385 1.00 40.69 88 SER A O 1
ATOM 697 N N . SER A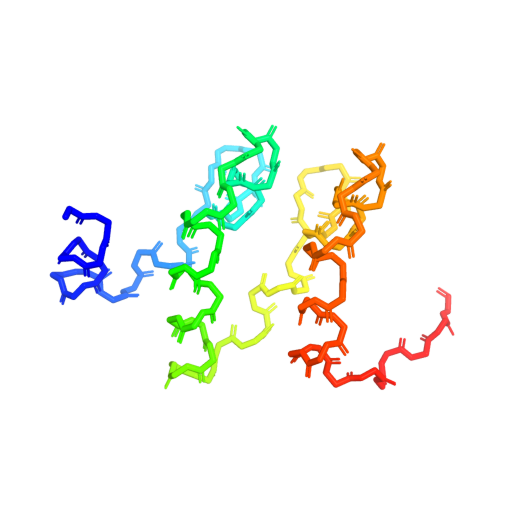 1 89 ? -1.070 18.444 10.240 1.00 34.31 89 SER A N 1
ATOM 698 C CA . SER A 1 89 ? -0.754 19.821 9.863 1.00 34.31 89 SER A CA 1
ATOM 699 C C . SER A 1 89 ? -1.698 20.204 8.738 1.00 34.31 89 SER A C 1
ATOM 701 O O . SER A 1 89 ? -1.855 19.368 7.819 1.00 34.31 89 SER A O 1
#

pLDDT: mean 91.69, std 15.24, range [34.31, 98.69]

Solvent-accessible surface area (backbone atoms only — not comparable to full-atom values): 5274 Å² total; per-residue (Å²): 105,73,70,57,48,44,69,77,40,65,70,58,72,74,45,59,48,99,53,46,34,37,64,56,39,52,21,56,77,66,70,35,63,69,59,31,52,55,49,51,57,48,30,60,74,66,72,42,59,67,65,58,68,44,46,26,76,87,66,44,26,46,59,54,53,25,57,78,68,69,35,63,70,58,40,57,54,49,61,71,68,44,76,92,73,79,72,93,127